Protein AF-A0AAD4EQ91-F1 (afdb_monomer)

Foldseek 3Di:
DDDDDDDDPPDPPDPDPDPPPPPPQDPVRVVVVVVVVCVVCVPDDDDDDPPPDVVNVDDDQDDDDPDDPPDDDPPDDDDPCNVVVVVVVVVSVVVVVVVVVVVVVVVVVVVVVVVVVVVVVVVVVVVVVVVVVVVVVVVVVVCVVVVPDDDDDDDDDDDDPPDD

Sequence (164 aa):
MSSTDKPTKTDPQSTRPLKKSRRALSPTSAQASQLQALFSNPTQEIRLPPPQSSSSTRKPLPPPPEIVTNVQGSSAGAGSGEFHVYKAARRREYERLRQMDEDLAKEKEVEDFEARRREREREDAERTRKNREKRERKRKNKGKAGSGSGGGTEGPGLVIHDDD

Mean predicted aligned error: 16.5 Å

Solvent-accessible surface area (backbone atoms only — not comparable to full-atom v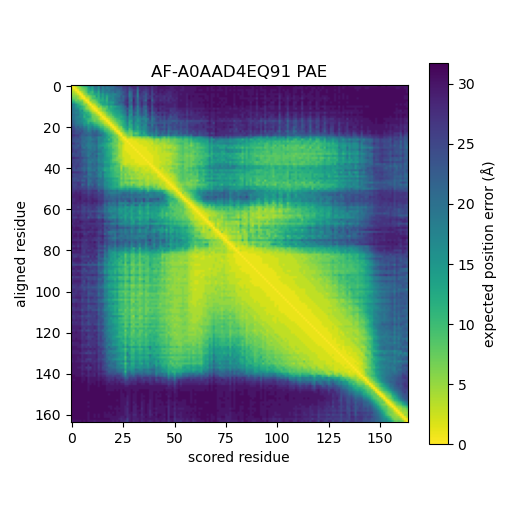alues): 10834 Å² total; per-residue (Å²): 135,86,82,82,81,76,85,64,99,82,54,93,85,60,84,67,81,74,77,75,73,81,66,82,62,51,73,66,53,49,51,50,53,50,50,53,59,51,62,74,50,75,85,61,86,79,83,70,78,72,82,78,43,83,66,72,78,47,83,75,79,77,77,80,76,91,74,77,89,84,74,73,61,96,85,59,77,89,55,93,60,48,64,59,53,50,54,52,52,52,50,54,49,52,54,50,53,50,50,53,53,55,49,55,51,48,52,50,54,50,51,54,49,51,52,54,50,53,51,50,52,51,52,52,51,51,54,50,49,57,50,48,53,52,51,49,54,52,49,55,55,50,50,65,72,54,72,79,68,84,80,90,86,82,88,78,88,82,82,80,82,85,83,129

Organism: NCBI:txid669026

InterPro domains:
  IPR009548 PRKR-interacting protein 1 [PF06658] (44-144)
  IPR009548 PRKR-interacting protein 1 [PTHR13507] (5-144)

pLDDT: mean 78.66, std 18.83, range [32.34, 97.25]

Secondary structure (DSSP, 8-state):
----PPPPS--TT-------------HHHHHHHHHHHHHHSTTS---PPPP--TTTSSPPPPPPPS--S----TTSPPPTTHHHHHHHHHHHHHHHHHHHHHHHHHHHHHHHHHHHHHHHHHHHHHHHHHHHHHHHHHHHHHHHHHTTS---------------

Radius of gyration: 37.01 Å; Cα contacts (8 Å, |Δi|>4): 7; chains: 1; bounding box: 82×59×102 Å

Structure (mmCIF, N/CA/C/O backbone):
data_AF-A0AAD4EQ91-F1
#
_entry.id   AF-A0AAD4EQ91-F1
#
loop_
_atom_site.group_PDB
_atom_site.id
_atom_site.type_symbol
_atom_site.label_atom_id
_atom_site.label_alt_id
_atom_site.label_comp_id
_atom_site.label_asym_id
_atom_site.label_entity_id
_atom_site.label_seq_id
_atom_site.pdbx_PDB_ins_code
_atom_site.Cartn_x
_atom_site.Cartn_y
_atom_site.Cartn_z
_atom_site.occupancy
_atom_site.B_iso_or_equiv
_atom_site.auth_seq_id
_atom_site.auth_comp_id
_atom_site.auth_asym_id
_atom_site.auth_atom_id
_atom_site.pdbx_PDB_model_num
ATOM 1 N N . MET A 1 1 ? -47.570 38.296 -47.094 1.00 42.12 1 MET A N 1
ATOM 2 C CA . MET A 1 1 ? -46.826 38.453 -45.823 1.00 42.12 1 MET A CA 1
ATOM 3 C C . MET A 1 1 ? -46.754 37.077 -45.172 1.00 42.12 1 MET A C 1
ATOM 5 O O . MET A 1 1 ? -47.768 36.599 -44.690 1.00 42.12 1 MET A O 1
ATOM 9 N N . SER A 1 2 ? -45.618 36.385 -45.291 1.00 44.91 2 SER A N 1
ATOM 10 C CA . SER A 1 2 ? -45.427 35.018 -44.776 1.00 44.91 2 SER A CA 1
ATOM 11 C C . SER A 1 2 ? -45.022 35.079 -43.302 1.00 44.91 2 SER A C 1
ATOM 13 O O . SER A 1 2 ? -43.898 35.475 -43.004 1.00 44.91 2 SER A O 1
ATOM 15 N N . SER A 1 3 ? -45.928 34.711 -42.393 1.00 49.53 3 SER A N 1
ATOM 16 C CA . SER A 1 3 ? -45.624 34.541 -40.967 1.00 49.53 3 SER A CA 1
ATOM 17 C C . SER A 1 3 ? -44.835 33.246 -40.767 1.00 49.53 3 SER A C 1
ATOM 19 O O . SER A 1 3 ? -45.360 32.157 -40.984 1.00 49.53 3 SER A O 1
ATOM 21 N N . THR A 1 4 ? -43.562 33.350 -40.389 1.00 55.25 4 THR A N 1
ATOM 22 C CA . THR A 1 4 ? -42.778 32.207 -39.909 1.00 55.25 4 THR A CA 1
ATOM 23 C C . THR A 1 4 ? -42.983 32.052 -38.405 1.00 55.25 4 THR A C 1
ATOM 25 O O . THR A 1 4 ? -42.242 32.648 -37.618 1.00 55.25 4 THR A O 1
ATOM 28 N N . ASP A 1 5 ? -43.964 31.248 -38.000 1.00 59.16 5 ASP A N 1
ATOM 29 C CA . ASP A 1 5 ? -44.085 30.806 -36.610 1.00 59.16 5 ASP A CA 1
ATOM 30 C C . ASP A 1 5 ? -42.971 29.802 -36.293 1.00 59.16 5 ASP A C 1
ATOM 32 O O . ASP A 1 5 ? -42.872 28.722 -36.878 1.00 59.16 5 ASP A O 1
ATOM 36 N N . LYS A 1 6 ? -42.082 30.173 -35.368 1.00 57.62 6 LYS A N 1
ATOM 37 C CA . LYS A 1 6 ? -41.070 29.261 -34.826 1.00 57.62 6 LYS A CA 1
ATOM 38 C C . LYS A 1 6 ? -41.761 28.348 -33.808 1.00 57.62 6 LYS A C 1
ATOM 40 O O . LYS A 1 6 ? -42.252 28.874 -32.809 1.00 57.62 6 LYS A O 1
ATOM 45 N N . PRO A 1 7 ? -41.765 27.015 -33.984 1.00 56.56 7 PRO A N 1
ATOM 46 C CA . PRO A 1 7 ? -42.429 26.125 -33.041 1.00 56.56 7 PRO A CA 1
ATOM 47 C C . PRO A 1 7 ? -41.766 26.224 -31.661 1.00 56.56 7 PRO A C 1
ATOM 49 O O . PRO A 1 7 ? -40.574 25.946 -31.481 1.00 56.56 7 PRO A O 1
ATOM 52 N N . THR A 1 8 ? -42.550 26.661 -30.680 1.00 59.19 8 THR A N 1
ATOM 53 C CA . THR A 1 8 ? -42.222 26.626 -29.256 1.00 59.19 8 THR A CA 1
ATOM 54 C C . THR A 1 8 ? -42.228 25.173 -28.768 1.00 59.19 8 THR A C 1
ATOM 56 O O . THR A 1 8 ? -42.869 24.299 -29.340 1.00 59.19 8 THR A O 1
ATOM 59 N N . LYS A 1 9 ? -41.444 24.882 -27.722 1.00 55.12 9 LYS A N 1
ATOM 60 C CA . LYS A 1 9 ? -41.029 23.531 -27.273 1.00 55.12 9 LYS A CA 1
ATOM 61 C C . LYS A 1 9 ? -42.155 22.594 -26.781 1.00 55.12 9 LYS A C 1
ATOM 63 O O . LYS A 1 9 ? -41.853 21.570 -26.175 1.00 55.12 9 LYS A O 1
ATOM 68 N N . THR A 1 10 ? -43.416 22.931 -27.010 1.00 56.84 10 THR A N 1
ATOM 69 C CA . THR A 1 10 ? -44.609 22.246 -26.494 1.00 56.84 10 THR A CA 1
ATOM 70 C C . THR A 1 10 ? -45.511 21.733 -27.621 1.00 56.84 10 THR A C 1
ATOM 72 O O . THR A 1 10 ? -46.728 21.734 -27.480 1.00 56.84 10 THR A O 1
ATOM 75 N N . ASP A 1 11 ? -44.930 21.324 -28.750 1.00 61.09 11 ASP A N 1
ATOM 76 C CA . ASP A 1 11 ? -45.654 20.650 -29.834 1.00 61.09 11 ASP A CA 1
ATOM 77 C C . ASP A 1 11 ? -45.717 19.126 -29.567 1.00 61.09 11 ASP A C 1
ATOM 79 O O . ASP A 1 11 ? -44.657 18.491 -29.471 1.00 61.09 11 ASP A O 1
ATOM 83 N N . PRO A 1 12 ? -46.913 18.514 -29.432 1.00 61.78 12 PRO A N 1
ATOM 84 C CA . PRO A 1 12 ? -47.077 17.077 -29.191 1.00 61.78 12 PRO A CA 1
ATOM 85 C C . PRO A 1 12 ? -46.618 16.188 -30.360 1.00 61.78 12 PRO A C 1
ATOM 87 O O . PRO A 1 12 ? -46.461 14.984 -30.167 1.00 61.78 12 PRO A O 1
ATOM 90 N N . GLN A 1 13 ? -46.380 16.753 -31.551 1.00 59.00 13 GLN A N 1
ATOM 91 C CA . GLN A 1 13 ? -45.870 16.036 -32.731 1.00 59.00 13 GLN A CA 1
ATOM 92 C C . GLN A 1 13 ? -44.331 16.078 -32.845 1.00 59.00 13 GLN A C 1
ATOM 94 O O . GLN A 1 13 ? -43.744 15.524 -33.776 1.00 59.00 13 GLN A O 1
ATOM 99 N N . SER A 1 14 ? -43.637 16.716 -31.895 1.00 64.31 14 SER A N 1
ATOM 100 C CA . SER A 1 14 ? -42.174 16.811 -31.888 1.00 64.31 14 SER A CA 1
ATOM 101 C C . SER A 1 14 ? -41.521 15.492 -31.452 1.00 64.31 14 SER A C 1
ATOM 103 O O . SER A 1 14 ? -41.461 15.163 -30.269 1.00 64.31 14 SER A O 1
ATOM 105 N N . THR A 1 15 ? -40.917 14.774 -32.400 1.00 65.38 15 THR A N 1
ATOM 106 C CA . THR A 1 15 ? -40.089 13.568 -32.175 1.00 65.38 15 THR A CA 1
ATOM 107 C C . THR A 1 15 ? -38.677 13.882 -31.665 1.00 65.38 15 THR A C 1
ATOM 109 O O . THR A 1 15 ? -37.781 13.034 -31.694 1.00 65.38 15 THR A O 1
ATOM 112 N N . ARG A 1 16 ? -38.429 15.109 -31.185 1.00 60.34 16 ARG A N 1
ATOM 113 C CA . ARG A 1 16 ? -37.131 15.454 -30.598 1.00 60.34 16 ARG A CA 1
ATOM 114 C C . ARG A 1 16 ? -36.957 14.653 -29.307 1.00 60.34 16 ARG A C 1
ATOM 116 O O . ARG A 1 16 ? -37.810 14.765 -28.427 1.00 60.34 16 ARG A O 1
ATOM 123 N N . PRO A 1 17 ? -35.852 13.904 -29.136 1.00 67.75 17 PRO A N 1
ATOM 124 C CA . PRO A 1 17 ? -35.626 13.158 -27.910 1.00 67.75 17 PRO A CA 1
ATOM 125 C C . PRO A 1 17 ? -35.606 14.140 -26.740 1.00 67.75 17 PRO A C 1
ATOM 127 O O . PRO A 1 17 ? -34.723 15.000 -26.638 1.00 67.75 17 PRO A O 1
ATOM 130 N N . LEU A 1 18 ? -36.609 14.032 -25.865 1.00 59.06 18 LEU A N 1
ATOM 131 C CA . LEU A 1 18 ? -36.632 14.759 -24.607 1.00 59.06 18 LEU A CA 1
ATOM 132 C C . LEU A 1 18 ? -35.358 14.361 -23.866 1.00 59.06 18 LEU A C 1
ATOM 134 O O . LEU A 1 18 ? -35.146 13.182 -23.573 1.00 59.06 18 LEU A O 1
ATOM 138 N N . LYS A 1 19 ? -34.477 15.332 -23.598 1.00 56.78 19 LYS A N 1
ATOM 139 C CA . LYS A 1 19 ? -33.323 15.102 -22.730 1.00 56.78 19 LYS A CA 1
ATOM 140 C C . LYS A 1 19 ? -33.899 14.653 -21.392 1.00 56.78 19 LYS A C 1
ATOM 142 O O . LYS A 1 19 ? -34.421 15.491 -20.662 1.00 56.78 19 LYS A O 1
ATOM 147 N N . LYS A 1 20 ? -33.868 13.343 -21.110 1.00 59.41 20 LYS A N 1
ATOM 148 C CA . LYS A 1 20 ? -34.280 12.781 -19.821 1.00 59.41 20 LYS A CA 1
ATOM 149 C C . LYS A 1 20 ? -33.498 13.548 -18.774 1.00 59.41 20 LYS A C 1
ATOM 151 O O . LYS A 1 20 ? -32.278 13.412 -18.682 1.00 59.41 20 LYS A O 1
ATOM 156 N N . SER A 1 21 ? -34.208 14.438 -18.085 1.00 55.81 21 SER A N 1
ATOM 157 C CA . SER A 1 21 ? -33.690 15.170 -16.948 1.00 55.81 21 SER A CA 1
ATOM 158 C C . SER A 1 21 ? -33.051 14.120 -16.057 1.00 55.81 21 SER A C 1
ATOM 160 O O . SER A 1 21 ? -33.733 13.205 -15.591 1.00 55.81 21 SER A O 1
ATOM 162 N N . ARG A 1 22 ? -31.723 14.193 -15.915 1.00 58.88 22 ARG A N 1
ATOM 163 C CA . ARG A 1 22 ? -30.972 13.458 -14.901 1.00 58.88 22 ARG A CA 1
ATOM 164 C C . ARG A 1 22 ? -31.430 14.017 -13.560 1.00 58.88 22 ARG A C 1
ATOM 166 O O . ARG A 1 22 ? -30.735 14.813 -12.940 1.00 58.88 22 ARG A O 1
ATOM 173 N N . ARG A 1 23 ? -32.657 13.676 -13.167 1.00 65.81 23 ARG A N 1
ATOM 174 C CA . ARG A 1 23 ? -33.201 13.960 -11.852 1.00 65.81 23 ARG A CA 1
ATOM 175 C C . ARG A 1 23 ? -32.198 13.344 -10.897 1.00 65.81 23 ARG A C 1
ATOM 177 O O . ARG A 1 23 ? -31.940 12.151 -11.017 1.00 65.81 23 ARG A O 1
ATOM 184 N N . ALA A 1 24 ? -31.567 14.155 -10.054 1.00 61.22 24 ALA A N 1
ATOM 185 C CA . ALA A 1 24 ? -30.643 13.651 -9.051 1.00 61.22 24 ALA A CA 1
ATOM 186 C C . ALA A 1 24 ? -31.423 12.639 -8.202 1.00 61.22 24 ALA A C 1
ATOM 188 O O . ALA A 1 24 ? -32.317 13.020 -7.444 1.00 61.22 24 ALA A O 1
ATOM 189 N N . LEU A 1 25 ? -31.195 11.344 -8.446 1.00 69.69 25 LEU A N 1
ATOM 190 C CA . LEU A 1 25 ? -31.889 10.289 -7.729 1.00 69.69 25 LEU A CA 1
ATOM 191 C C . LEU A 1 25 ? -31.438 10.392 -6.273 1.00 69.69 25 LEU A C 1
ATOM 193 O O . LEU A 1 25 ? -30.241 10.390 -5.994 1.00 69.69 25 LEU A O 1
ATOM 197 N N . SER A 1 26 ? -32.401 10.487 -5.353 1.00 87.62 26 SER A N 1
ATOM 198 C CA . SER A 1 26 ? -32.146 10.248 -3.929 1.00 87.62 26 SER A CA 1
ATOM 199 C C . SER A 1 26 ? -31.389 8.917 -3.774 1.00 87.62 26 SER A C 1
ATOM 201 O O . SER A 1 26 ? -31.652 8.004 -4.567 1.00 87.62 26 SER A O 1
ATOM 203 N N . PRO A 1 27 ? -30.484 8.761 -2.788 1.00 90.06 27 PRO A N 1
ATOM 204 C CA . PRO A 1 27 ? -29.756 7.506 -2.569 1.00 90.06 27 PRO A CA 1
ATOM 205 C C . PRO A 1 27 ? -30.688 6.285 -2.550 1.00 90.06 27 PRO A C 1
ATOM 207 O O . PRO A 1 27 ? -30.408 5.280 -3.200 1.00 90.06 27 PRO A O 1
ATOM 210 N N . THR A 1 28 ? -31.861 6.415 -1.927 1.00 92.50 28 THR A N 1
ATOM 211 C CA . THR A 1 28 ? -32.898 5.373 -1.900 1.00 92.50 28 THR A CA 1
ATOM 212 C C . THR A 1 28 ? -33.471 5.079 -3.288 1.00 92.50 28 THR A C 1
ATOM 214 O O . THR A 1 28 ? -33.711 3.930 -3.640 1.00 92.50 28 THR A O 1
ATOM 217 N N . SER A 1 29 ? -33.665 6.108 -4.116 1.00 89.31 29 SER A N 1
ATOM 218 C CA . SER A 1 29 ? -34.175 5.952 -5.483 1.00 89.31 29 SER A CA 1
ATOM 219 C C . SER A 1 29 ? -33.154 5.283 -6.408 1.00 89.31 29 SER A C 1
ATOM 221 O O . SER A 1 29 ? -33.552 4.524 -7.290 1.00 89.31 29 SER A O 1
ATOM 223 N N . ALA A 1 30 ? -31.858 5.543 -6.218 1.00 90.50 30 ALA A N 1
ATOM 224 C CA . ALA A 1 30 ? -30.792 4.879 -6.965 1.00 90.50 30 ALA A CA 1
ATOM 225 C C . ALA A 1 30 ? -30.713 3.388 -6.599 1.00 90.50 30 ALA A C 1
ATOM 227 O O . ALA A 1 30 ? -30.721 2.538 -7.491 1.00 90.50 30 ALA A O 1
ATOM 228 N N . GLN A 1 31 ? -30.751 3.075 -5.300 1.00 93.62 31 GLN A N 1
ATOM 229 C CA . GLN A 1 31 ? -30.811 1.697 -4.805 1.00 93.62 31 GLN A CA 1
ATOM 230 C C . GLN A 1 31 ? -32.048 0.960 -5.327 1.00 93.62 31 GLN A C 1
ATOM 232 O O . GLN A 1 31 ? -31.920 -0.137 -5.861 1.00 93.62 31 GLN A O 1
ATOM 237 N N . ALA A 1 32 ? -33.233 1.579 -5.270 1.00 93.19 3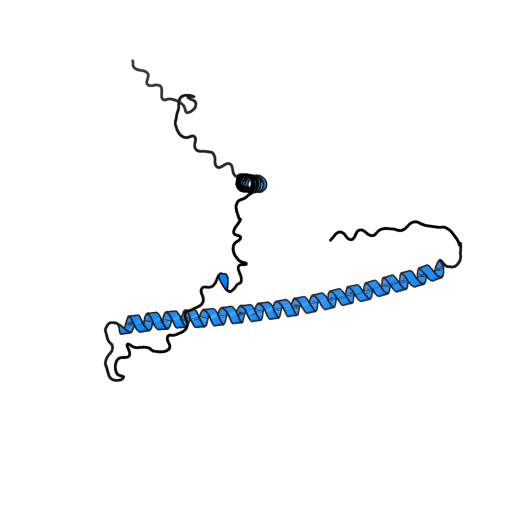2 ALA A N 1
ATOM 238 C CA . ALA A 1 32 ? -34.464 0.984 -5.788 1.00 93.19 32 ALA A CA 1
ATOM 239 C C . ALA A 1 32 ? -34.361 0.638 -7.284 1.00 93.19 32 ALA A C 1
ATOM 241 O O . ALA A 1 32 ? -34.797 -0.434 -7.694 1.00 93.19 32 ALA A O 1
ATOM 242 N N . SER A 1 33 ? -33.736 1.500 -8.096 1.00 91.69 33 SER A N 1
ATOM 243 C CA . SER A 1 33 ? -33.521 1.218 -9.522 1.00 91.69 33 SER A CA 1
ATOM 244 C C . SER A 1 33 ? -32.544 0.059 -9.770 1.00 91.69 33 SER A C 1
ATOM 246 O O . SER A 1 33 ? -32.774 -0.752 -10.666 1.00 91.69 33 SER A O 1
ATOM 248 N N . GLN A 1 34 ? -31.490 -0.070 -8.952 1.00 91.31 34 GLN A N 1
ATOM 249 C CA . GLN A 1 34 ? -30.582 -1.221 -8.992 1.00 91.31 34 GLN A CA 1
ATOM 250 C C . GLN A 1 34 ? -31.298 -2.51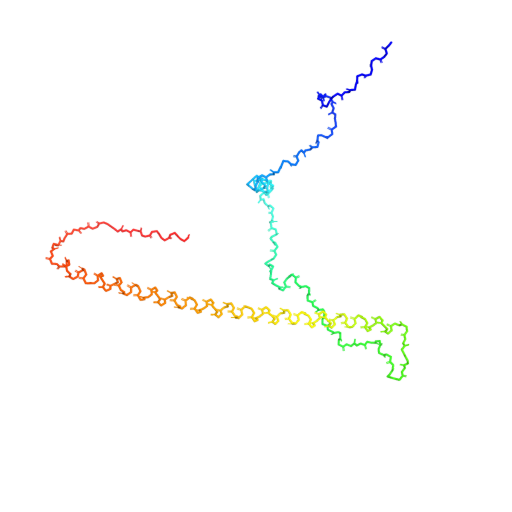1 -8.588 1.00 91.31 34 GLN A C 1
ATOM 252 O O . GLN A 1 34 ? -31.147 -3.522 -9.267 1.00 91.31 34 GLN A O 1
ATOM 257 N N . LEU A 1 35 ? -32.116 -2.469 -7.534 1.00 92.44 35 LEU A N 1
ATOM 258 C CA . LEU A 1 35 ? -32.916 -3.615 -7.106 1.00 92.44 35 LEU A CA 1
ATOM 259 C C . LEU A 1 35 ? -33.905 -4.043 -8.193 1.00 92.44 35 LEU A C 1
ATOM 261 O O . LEU A 1 35 ? -33.986 -5.226 -8.502 1.00 92.44 35 LEU A O 1
ATOM 265 N N . GLN A 1 36 ? -34.599 -3.099 -8.833 1.00 93.50 36 GLN A N 1
ATOM 266 C CA . GLN A 1 36 ? -35.488 -3.396 -9.963 1.00 93.50 36 GLN A CA 1
ATOM 267 C C . GLN A 1 36 ? -34.746 -4.070 -11.126 1.00 93.50 36 GLN A C 1
ATOM 269 O O . GLN A 1 36 ? -35.274 -5.004 -11.725 1.00 93.50 36 GLN A O 1
ATOM 274 N N . ALA A 1 37 ? -33.517 -3.639 -11.426 1.00 91.75 37 ALA A N 1
ATOM 275 C CA . ALA A 1 37 ? -32.692 -4.277 -12.448 1.00 91.75 37 ALA A CA 1
ATOM 276 C C . ALA A 1 37 ? -32.287 -5.710 -12.056 1.00 91.75 37 ALA A C 1
ATOM 278 O O . ALA A 1 37 ? -32.375 -6.607 -12.890 1.00 91.75 37 ALA A O 1
ATOM 279 N N . LEU A 1 38 ? -31.911 -5.949 -10.795 1.00 90.56 38 LEU A N 1
ATOM 280 C CA . LEU A 1 38 ? -31.581 -7.290 -10.294 1.00 90.56 38 LEU A CA 1
ATOM 281 C C . LEU A 1 38 ? -32.801 -8.225 -10.296 1.00 90.56 38 LEU A C 1
ATOM 283 O O . LEU A 1 38 ? -32.691 -9.376 -10.705 1.00 90.56 38 LEU A O 1
ATOM 287 N N . PHE A 1 39 ? -33.980 -7.723 -9.916 1.00 93.06 39 PHE A N 1
ATOM 288 C CA . PHE A 1 39 ? -35.222 -8.505 -9.918 1.00 93.06 39 PHE A CA 1
ATOM 289 C C . PHE A 1 39 ? -35.781 -8.793 -11.314 1.00 93.06 39 PHE A C 1
ATOM 291 O O . PHE A 1 39 ? -36.627 -9.673 -11.442 1.00 93.06 39 PHE A O 1
ATOM 298 N N . SER A 1 40 ? -35.323 -8.093 -12.358 1.00 93.81 40 SER A N 1
ATOM 299 C CA . SER A 1 40 ? -35.751 -8.385 -13.732 1.00 93.81 40 SER A CA 1
ATOM 300 C C . SER A 1 40 ? -35.338 -9.789 -14.192 1.00 93.81 40 SER A C 1
ATOM 302 O O . SER A 1 40 ? -36.087 -10.423 -14.928 1.00 93.81 40 SER A O 1
ATOM 304 N N . ASN A 1 41 ? -34.198 -10.293 -13.701 1.00 91.94 41 ASN A N 1
ATOM 305 C CA . ASN A 1 41 ? -33.661 -11.618 -14.011 1.00 91.94 41 ASN A CA 1
ATOM 306 C C . ASN A 1 41 ? -33.194 -12.317 -12.720 1.00 91.94 41 ASN A C 1
ATOM 308 O O . ASN A 1 41 ? -31.991 -12.392 -12.458 1.00 91.94 41 ASN A O 1
ATOM 312 N N . PRO A 1 42 ? -34.116 -12.857 -11.903 1.00 90.25 42 PRO A N 1
ATOM 313 C CA . PRO A 1 42 ? -33.773 -13.399 -10.587 1.00 90.25 42 PRO A CA 1
ATOM 314 C C . PRO A 1 42 ? -32.950 -14.697 -10.647 1.00 90.25 42 PRO A C 1
ATOM 316 O O . PRO A 1 42 ? -32.353 -15.086 -9.650 1.00 90.25 42 PRO A O 1
ATOM 319 N N . THR A 1 43 ? -32.904 -15.376 -11.797 1.00 93.38 43 THR A N 1
ATOM 320 C CA . THR A 1 43 ? -32.120 -16.607 -12.004 1.00 93.38 43 THR A CA 1
ATOM 321 C C . THR A 1 43 ? -30.682 -16.340 -12.457 1.00 93.38 43 THR A C 1
ATOM 323 O O . THR A 1 43 ? -29.922 -17.285 -12.654 1.00 93.38 43 THR A O 1
ATOM 326 N N . GLN A 1 44 ? -30.301 -15.079 -12.685 1.00 89.88 44 GLN A N 1
ATOM 327 C CA . GLN A 1 44 ? -28.963 -14.728 -13.148 1.00 89.88 44 GLN A CA 1
ATOM 328 C C . GLN A 1 44 ? -27.939 -14.887 -12.016 1.00 89.88 44 GLN A C 1
ATOM 330 O O . GLN A 1 44 ? -28.058 -14.257 -10.967 1.00 89.88 44 GLN A O 1
ATOM 335 N N . GLU A 1 45 ? -26.887 -15.673 -12.249 1.00 89.12 45 GLU A N 1
ATOM 336 C CA . GLU A 1 45 ? -25.767 -15.780 -11.311 1.00 89.12 45 GLU A CA 1
ATOM 337 C C . GLU A 1 45 ? -25.043 -14.433 -11.167 1.00 89.12 45 GLU A C 1
ATOM 339 O O . GLU A 1 45 ? -24.458 -13.900 -12.119 1.00 89.12 45 GLU A O 1
ATOM 344 N N . ILE A 1 46 ? -25.058 -13.879 -9.953 1.00 87.50 46 ILE A N 1
ATOM 345 C CA . ILE A 1 46 ? -24.364 -12.632 -9.630 1.00 87.50 46 ILE A CA 1
ATOM 346 C C . ILE A 1 46 ? -22.914 -12.961 -9.272 1.00 87.50 46 ILE A C 1
ATOM 348 O O . ILE A 1 46 ? -22.618 -13.465 -8.190 1.00 87.50 46 ILE A O 1
ATOM 352 N N . ARG A 1 47 ? -21.982 -12.631 -10.172 1.00 88.06 47 ARG A N 1
ATOM 353 C CA . ARG A 1 47 ? -20.544 -12.711 -9.890 1.00 88.06 47 ARG A CA 1
ATOM 354 C C . ARG A 1 47 ? -20.129 -11.532 -9.022 1.00 88.06 47 ARG A C 1
ATOM 356 O O . ARG A 1 47 ? -19.889 -10.435 -9.526 1.00 88.06 47 ARG A O 1
ATOM 363 N N . LEU A 1 48 ? -20.048 -11.767 -7.719 1.00 85.94 48 LEU A N 1
ATOM 364 C CA . LEU A 1 48 ? -19.442 -10.806 -6.810 1.00 85.94 48 LEU A CA 1
ATOM 365 C C . LEU A 1 48 ? -17.948 -10.687 -7.136 1.00 85.94 48 LEU A C 1
ATOM 367 O O . LEU A 1 48 ? -17.307 -11.701 -7.436 1.00 85.94 48 LEU A O 1
ATOM 371 N N . PRO A 1 49 ? -17.377 -9.470 -7.104 1.00 83.62 49 PRO A N 1
ATOM 372 C CA . PRO A 1 49 ? -15.935 -9.342 -7.190 1.00 83.62 49 PRO A CA 1
ATOM 373 C C . PRO A 1 49 ? -15.318 -10.157 -6.045 1.00 83.62 49 PRO A C 1
ATOM 375 O O . PRO A 1 49 ? -15.867 -10.147 -4.936 1.00 83.62 49 PRO A O 1
ATOM 378 N N . PRO A 1 50 ? -14.204 -10.869 -6.289 1.00 80.50 50 PRO A N 1
ATOM 379 C CA . PRO A 1 50 ? -13.510 -11.559 -5.213 1.00 80.50 50 PRO A CA 1
ATOM 380 C C . PRO A 1 50 ? -13.187 -10.555 -4.100 1.00 80.50 50 PRO A C 1
ATOM 382 O O . PRO A 1 50 ? -13.042 -9.356 -4.386 1.00 80.50 50 PRO A O 1
ATOM 385 N N . PRO A 1 51 ? -13.079 -11.010 -2.838 1.00 78.56 51 PRO A N 1
ATOM 386 C CA . PRO A 1 51 ? -12.667 -10.137 -1.754 1.00 78.56 51 PRO A CA 1
ATOM 387 C C . PRO A 1 51 ? -11.384 -9.444 -2.192 1.00 78.56 51 PRO A C 1
ATOM 389 O O . PRO A 1 51 ? -10.394 -10.087 -2.544 1.00 78.56 51 PRO A O 1
ATOM 392 N N . GLN A 1 52 ? -11.446 -8.118 -2.238 1.00 65.94 52 GLN A N 1
ATOM 393 C CA . GLN A 1 52 ? -10.332 -7.266 -2.611 1.00 65.94 52 GLN A CA 1
ATOM 394 C C . GLN A 1 52 ? -9.315 -7.298 -1.473 1.00 65.94 52 GLN A C 1
ATOM 396 O O . GLN A 1 52 ? -9.199 -6.375 -0.677 1.00 65.94 52 GLN A O 1
ATOM 401 N N . SER A 1 53 ? -8.609 -8.424 -1.370 1.00 63.59 53 SER A N 1
ATOM 402 C CA . SER A 1 53 ? -7.411 -8.544 -0.561 1.00 63.59 53 SER A CA 1
ATOM 403 C C . SER A 1 53 ? -6.450 -7.443 -1.003 1.00 63.59 53 SER A C 1
ATOM 405 O O . SER A 1 53 ? -6.385 -7.099 -2.189 1.00 63.59 53 SER A O 1
ATOM 407 N N . SER A 1 54 ? -5.684 -6.893 -0.066 1.00 60.59 54 SER A N 1
ATOM 408 C CA . SER A 1 54 ? -4.601 -5.944 -0.350 1.00 60.59 54 SER A CA 1
ATOM 409 C C . SER A 1 54 ? -3.636 -6.468 -1.430 1.00 60.59 54 SER A C 1
ATOM 411 O O . SER A 1 54 ? -3.056 -5.677 -2.172 1.00 60.59 54 SER A O 1
ATOM 413 N N . SER A 1 55 ? -3.544 -7.795 -1.578 1.00 55.84 55 SER A N 1
ATOM 414 C CA . SER A 1 55 ? -2.833 -8.499 -2.651 1.00 55.84 55 SER A CA 1
ATOM 415 C C . SER A 1 55 ? -3.560 -8.480 -4.009 1.00 55.84 55 SER A C 1
ATOM 417 O O . SER A 1 55 ? -2.908 -8.410 -5.043 1.00 55.84 55 SER A O 1
ATOM 419 N N . SER A 1 56 ? -4.896 -8.486 -4.048 1.00 56.56 56 SER A N 1
ATOM 420 C CA . SER A 1 56 ? -5.676 -8.551 -5.297 1.00 56.56 56 SER A CA 1
ATOM 421 C C . SER A 1 56 ? -5.728 -7.222 -6.059 1.00 56.56 56 SER A C 1
ATOM 423 O O . SER A 1 56 ? -6.022 -7.218 -7.255 1.00 56.56 56 SER A O 1
ATOM 425 N N . THR A 1 57 ? -5.478 -6.093 -5.392 1.00 59.97 57 THR A N 1
ATOM 426 C CA . THR A 1 57 ? -5.440 -4.761 -6.028 1.00 59.97 57 THR A CA 1
ATOM 427 C C . THR A 1 57 ? -4.041 -4.378 -6.512 1.00 59.97 57 THR A C 1
ATOM 429 O O . THR A 1 57 ? -3.898 -3.478 -7.343 1.00 59.97 57 THR A O 1
ATOM 432 N N . ARG A 1 58 ? -3.003 -5.081 -6.040 1.00 65.38 58 ARG A N 1
ATOM 433 C CA . ARG A 1 58 ? -1.608 -4.873 -6.431 1.00 65.38 58 ARG A CA 1
ATOM 434 C C . ARG A 1 58 ? -1.197 -5.939 -7.432 1.00 65.38 58 ARG A C 1
ATOM 436 O O . ARG A 1 58 ? -1.203 -7.124 -7.130 1.00 65.38 58 ARG A O 1
ATOM 443 N N . LYS A 1 59 ? -0.816 -5.522 -8.641 1.00 72.31 59 LYS A N 1
ATOM 444 C CA . LYS A 1 59 ? -0.189 -6.448 -9.590 1.00 72.31 59 LYS A CA 1
ATOM 445 C C . LYS A 1 59 ? 1.166 -6.868 -9.005 1.00 72.31 59 LYS A C 1
ATOM 447 O O . LYS A 1 59 ? 1.987 -5.972 -8.792 1.00 72.31 59 LYS A O 1
ATOM 452 N N . PRO A 1 60 ? 1.405 -8.164 -8.737 1.00 74.56 60 PRO A N 1
ATOM 453 C CA . PRO A 1 60 ? 2.700 -8.606 -8.241 1.00 74.56 60 PRO A CA 1
ATOM 454 C C . PRO A 1 60 ? 3.769 -8.281 -9.282 1.00 74.56 60 PRO A C 1
ATOM 456 O O . PRO A 1 60 ? 3.526 -8.395 -10.490 1.00 74.56 60 PRO A O 1
ATOM 459 N N . LEU A 1 61 ? 4.946 -7.854 -8.826 1.00 80.75 61 LEU A N 1
ATOM 460 C CA . LEU A 1 61 ? 6.081 -7.711 -9.729 1.00 80.75 61 LEU A CA 1
ATOM 461 C C . LEU A 1 61 ? 6.474 -9.089 -10.264 1.00 80.75 61 LEU A C 1
ATOM 463 O O . LEU A 1 61 ? 6.528 -10.047 -9.490 1.00 80.75 61 LEU A O 1
ATOM 467 N N . PRO A 1 62 ? 6.742 -9.210 -11.575 1.00 85.00 62 PRO A N 1
ATOM 468 C CA . PRO A 1 62 ? 7.244 -10.457 -12.118 1.00 85.00 62 PRO A CA 1
ATOM 469 C C . PRO A 1 62 ? 8.600 -10.777 -11.473 1.00 85.00 62 PRO A C 1
ATOM 471 O O . PRO A 1 62 ? 9.402 -9.856 -11.270 1.00 85.00 62 PRO A O 1
ATOM 474 N N . PRO A 1 63 ? 8.875 -12.055 -11.162 1.00 84.94 63 PRO A N 1
ATOM 475 C CA . PRO A 1 63 ? 10.174 -12.444 -10.638 1.00 84.94 63 PRO A CA 1
ATOM 476 C C . PRO A 1 63 ? 11.276 -12.081 -11.647 1.00 84.94 63 PRO A C 1
ATOM 478 O O . PRO A 1 63 ? 11.032 -12.097 -12.862 1.00 84.94 63 PRO A O 1
ATOM 481 N N . PRO A 1 64 ? 12.484 -11.728 -11.172 1.00 86.19 64 PRO A N 1
ATOM 482 C CA . PRO A 1 64 ? 13.608 -11.496 -12.065 1.00 86.19 64 PRO A CA 1
ATOM 483 C C . PRO A 1 64 ? 13.895 -12.779 -12.867 1.00 86.19 64 PRO A C 1
ATOM 485 O O . PRO A 1 64 ? 13.837 -13.871 -12.301 1.00 86.19 64 PRO A O 1
ATOM 488 N N . PRO A 1 65 ? 14.178 -12.678 -14.177 1.00 87.31 65 PRO A N 1
ATOM 489 C CA . PRO A 1 65 ? 14.486 -13.849 -14.989 1.00 87.31 65 PRO A CA 1
ATOM 490 C C . PRO A 1 65 ? 15.786 -14.505 -14.512 1.00 87.31 65 PRO A C 1
ATOM 492 O O . PRO A 1 65 ? 16.775 -13.813 -14.275 1.00 87.31 65 PRO A O 1
ATOM 495 N N . GLU A 1 66 ? 15.793 -15.835 -14.415 1.00 88.88 66 GLU A N 1
ATOM 496 C CA . GLU A 1 66 ? 16.958 -16.597 -13.941 1.00 88.88 66 GLU A CA 1
ATOM 497 C C . GLU A 1 66 ? 18.133 -16.563 -14.925 1.00 88.88 66 GLU A C 1
ATOM 499 O O . GLU A 1 66 ? 19.290 -16.515 -14.516 1.00 88.88 66 GLU A O 1
ATOM 504 N N . ILE A 1 67 ? 17.846 -16.561 -16.230 1.00 88.00 67 ILE A N 1
ATOM 505 C CA . ILE A 1 67 ? 18.863 -16.554 -17.282 1.00 88.00 67 ILE A CA 1
ATOM 506 C C . ILE A 1 67 ? 18.652 -15.331 -18.166 1.00 88.00 67 ILE A C 1
ATOM 508 O O . ILE A 1 67 ? 17.615 -15.172 -18.812 1.00 88.00 67 ILE A O 1
ATOM 512 N N . VAL A 1 68 ? 19.672 -14.479 -18.222 1.00 86.12 68 VAL A N 1
ATOM 513 C CA . VAL A 1 68 ? 19.745 -13.365 -19.167 1.00 86.12 68 VAL A CA 1
ATOM 514 C C . VAL A 1 68 ? 20.553 -13.837 -20.368 1.00 86.12 68 VAL A C 1
ATOM 516 O O . VAL A 1 68 ? 21.746 -14.103 -20.266 1.00 86.12 68 VAL A O 1
ATOM 519 N N . THR A 1 69 ? 19.895 -13.982 -21.513 1.00 85.94 69 THR A N 1
ATOM 520 C CA . THR A 1 69 ? 20.492 -14.564 -22.727 1.00 85.94 69 THR A CA 1
ATOM 521 C C . THR A 1 69 ? 21.215 -13.543 -23.605 1.00 85.94 69 THR A C 1
ATOM 523 O O . THR A 1 69 ? 21.957 -13.916 -24.506 1.00 85.94 69 THR A O 1
ATOM 526 N N . ASN A 1 70 ? 21.028 -12.250 -23.344 1.00 80.25 70 ASN A N 1
ATOM 527 C CA . ASN A 1 70 ? 21.558 -11.140 -24.137 1.00 80.25 70 ASN A CA 1
ATOM 528 C C . ASN A 1 70 ? 22.790 -10.466 -23.500 1.00 80.25 70 ASN A C 1
ATOM 530 O O . ASN A 1 70 ? 22.974 -9.258 -23.650 1.00 80.25 70 ASN A O 1
ATOM 534 N N . VAL A 1 71 ? 23.614 -11.222 -22.769 1.00 85.56 71 VAL A N 1
ATOM 535 C CA . VAL A 1 71 ? 24.815 -10.687 -22.110 1.00 85.56 71 VAL A CA 1
ATOM 536 C C . VAL A 1 71 ? 25.956 -10.582 -23.123 1.00 85.56 71 VAL A C 1
ATOM 538 O O . VAL A 1 71 ? 26.526 -11.585 -23.550 1.00 85.56 71 VAL A O 1
ATOM 541 N N . GLN A 1 72 ? 26.283 -9.352 -23.520 1.00 85.06 72 GLN A N 1
ATOM 542 C CA . GLN A 1 72 ? 27.472 -9.052 -24.318 1.00 85.06 72 GLN A CA 1
ATOM 543 C C . GLN A 1 72 ? 28.735 -9.184 -23.442 1.00 85.06 72 GLN A C 1
ATOM 545 O O . GLN A 1 72 ? 28.674 -8.979 -22.231 1.00 85.06 72 GLN A O 1
ATOM 550 N N . GLY A 1 73 ? 29.880 -9.543 -24.037 1.00 89.75 73 GLY A N 1
ATOM 551 C CA . GLY A 1 73 ? 31.127 -9.779 -23.297 1.00 89.75 73 GLY A CA 1
ATOM 552 C C . GLY A 1 73 ? 31.565 -8.597 -22.419 1.00 89.75 73 GLY A C 1
ATOM 553 O O . GLY A 1 73 ? 31.3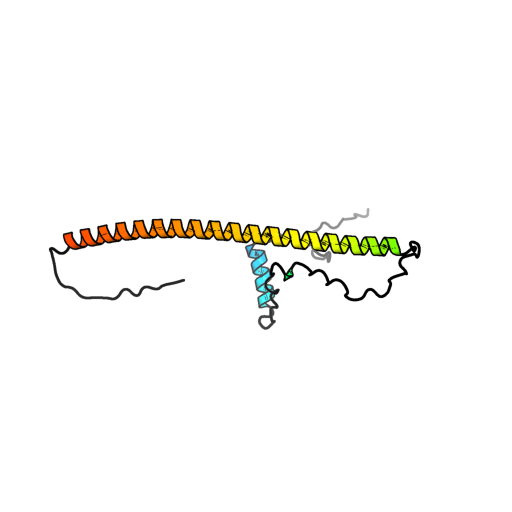33 -7.442 -22.760 1.00 89.75 73 GLY A O 1
ATOM 554 N N . SER A 1 74 ? 32.243 -8.881 -21.304 1.00 86.81 74 SER A N 1
ATOM 555 C CA . SER A 1 74 ? 32.549 -7.896 -20.250 1.00 86.81 74 SER A CA 1
ATOM 556 C C . SER A 1 74 ? 33.436 -6.722 -20.683 1.00 86.81 74 SER A C 1
ATOM 558 O O . SER A 1 74 ? 33.420 -5.680 -20.037 1.00 86.81 74 SER A O 1
ATOM 560 N N . SER A 1 75 ? 34.218 -6.883 -21.753 1.00 89.56 75 SER A N 1
ATOM 561 C CA . SER A 1 75 ? 35.068 -5.832 -22.332 1.00 89.56 75 SER A CA 1
ATOM 562 C C . SER A 1 75 ? 34.439 -5.130 -23.538 1.00 89.56 75 SER A C 1
ATOM 564 O O . SER A 1 75 ? 35.036 -4.208 -24.094 1.00 89.56 75 SER A O 1
ATOM 566 N N . ALA A 1 76 ? 33.264 -5.573 -23.982 1.00 85.62 76 ALA A N 1
ATOM 567 C CA . ALA A 1 76 ? 32.611 -5.008 -25.146 1.00 85.62 76 ALA A CA 1
ATOM 568 C C . ALA A 1 76 ? 31.939 -3.668 -24.787 1.00 85.62 76 ALA A C 1
ATOM 570 O O . ALA A 1 76 ? 31.361 -3.517 -23.713 1.00 85.62 76 ALA A O 1
ATOM 571 N N . GLY A 1 77 ? 32.033 -2.680 -25.682 1.00 88.00 77 GLY A N 1
ATOM 572 C CA . GLY A 1 77 ? 31.509 -1.329 -25.450 1.00 88.00 77 GLY A CA 1
ATOM 573 C C . GLY A 1 77 ? 29.978 -1.257 -25.361 1.00 88.00 77 GLY A C 1
ATOM 574 O O . GLY A 1 77 ? 29.268 -2.193 -25.730 1.00 88.00 77 GLY A O 1
ATOM 575 N N . ALA A 1 78 ? 29.460 -0.116 -24.896 1.00 89.06 78 ALA A N 1
ATOM 576 C CA . ALA A 1 78 ? 28.021 0.107 -24.767 1.00 89.06 78 ALA A CA 1
ATOM 577 C C . ALA A 1 78 ? 27.322 0.108 -26.140 1.00 89.06 78 ALA A C 1
ATOM 579 O O . ALA A 1 78 ? 27.622 0.934 -27.004 1.00 89.06 78 ALA A O 1
ATOM 580 N N . GLY A 1 79 ? 26.373 -0.811 -26.330 1.00 88.56 79 GLY A N 1
ATOM 581 C CA . GLY A 1 79 ? 25.508 -0.846 -27.509 1.00 88.56 79 GLY A CA 1
ATOM 582 C C . GLY A 1 79 ? 24.389 0.201 -27.446 1.00 88.56 79 GLY A C 1
ATOM 583 O O . GLY A 1 79 ? 24.055 0.725 -26.384 1.00 88.56 79 GLY A O 1
ATOM 584 N N . SER A 1 80 ? 23.737 0.475 -28.579 1.00 92.62 80 SER A N 1
ATOM 585 C CA . SER A 1 80 ? 22.627 1.445 -28.664 1.00 92.62 80 SER A CA 1
ATOM 586 C C . SER A 1 80 ? 21.390 1.056 -27.838 1.00 92.62 80 SER A C 1
ATOM 588 O O . SER A 1 80 ? 20.611 1.920 -27.438 1.00 92.62 80 SER A O 1
ATOM 590 N N . GLY A 1 81 ? 21.211 -0.237 -27.555 1.00 91.19 81 GLY A N 1
ATOM 591 C CA . GLY A 1 81 ? 20.119 -0.759 -26.730 1.00 91.19 81 GLY A CA 1
ATOM 592 C C . GLY A 1 81 ? 20.388 -0.740 -25.222 1.00 91.19 81 GLY A C 1
ATOM 593 O O . GLY A 1 81 ? 19.442 -0.862 -24.443 1.00 91.19 81 GLY A O 1
ATOM 594 N N . GLU A 1 82 ? 21.641 -0.547 -24.796 1.00 90.19 82 GLU A N 1
ATOM 595 C CA . GLU A 1 82 ? 22.055 -0.701 -23.393 1.00 90.19 82 GLU A CA 1
ATOM 596 C C . GLU A 1 82 ? 21.350 0.304 -22.472 1.00 90.19 82 GLU A C 1
ATOM 598 O O . GLU A 1 82 ? 20.895 -0.027 -21.376 1.00 90.19 82 GLU A O 1
ATOM 603 N N . PHE A 1 83 ? 21.138 1.529 -22.961 1.00 92.62 83 PHE A N 1
ATOM 604 C CA . PHE A 1 83 ? 20.391 2.549 -22.228 1.00 92.62 83 PHE A CA 1
ATOM 605 C C . PHE A 1 83 ? 18.960 2.103 -21.888 1.00 92.62 83 PHE A C 1
ATOM 607 O O . PHE A 1 83 ? 18.470 2.334 -20.778 1.00 92.62 83 PHE A O 1
ATOM 614 N N . HIS A 1 84 ? 18.270 1.457 -22.830 1.00 94.88 84 HIS A N 1
ATOM 615 C CA . HIS A 1 84 ? 16.901 0.995 -22.614 1.00 94.88 84 HIS A CA 1
ATOM 616 C C . HIS A 1 84 ? 16.845 -0.206 -21.669 1.00 94.88 84 HIS A C 1
ATOM 618 O O . HIS A 1 84 ? 15.927 -0.274 -20.846 1.00 94.88 84 HIS A O 1
ATOM 624 N N . VAL A 1 85 ? 17.838 -1.098 -21.734 1.00 91.19 85 VAL A N 1
ATOM 625 C CA . VAL A 1 85 ? 17.993 -2.215 -20.792 1.00 91.19 85 VAL A CA 1
ATOM 626 C C . VAL A 1 85 ? 18.142 -1.680 -19.369 1.00 91.19 85 VAL A C 1
ATOM 628 O O . VAL A 1 85 ? 17.349 -2.037 -18.495 1.00 91.19 85 VAL A O 1
ATOM 631 N N . TYR A 1 86 ? 19.062 -0.737 -19.155 1.00 92.56 86 TYR A N 1
ATOM 632 C CA . TYR A 1 86 ? 19.251 -0.085 -17.862 1.00 92.56 86 TYR A CA 1
ATOM 633 C C . TYR A 1 86 ? 17.990 0.636 -17.370 1.00 92.56 86 TYR A C 1
ATOM 635 O O . TYR A 1 86 ? 17.580 0.462 -16.221 1.00 92.56 86 TYR A O 1
ATOM 643 N N . LYS A 1 87 ? 17.325 1.415 -18.234 1.00 96.00 87 LYS A N 1
ATOM 644 C CA . LYS A 1 87 ? 16.089 2.131 -17.880 1.00 96.00 87 LYS A CA 1
ATOM 645 C C . LYS A 1 87 ? 14.987 1.168 -17.429 1.00 96.00 87 LYS A C 1
ATOM 647 O O . LYS A 1 87 ? 14.295 1.452 -16.451 1.00 96.00 87 LYS A O 1
ATOM 652 N N . ALA A 1 88 ? 14.823 0.041 -18.122 1.00 92.50 88 ALA A N 1
ATOM 653 C CA . ALA A 1 88 ? 13.848 -0.980 -17.757 1.00 92.50 88 ALA A CA 1
ATOM 654 C C . ALA A 1 88 ? 14.223 -1.684 -16.444 1.00 92.50 88 ALA A C 1
ATOM 656 O O . ALA A 1 88 ? 13.367 -1.831 -15.574 1.00 92.50 88 ALA A O 1
ATOM 657 N N . ALA A 1 89 ? 15.491 -2.072 -16.273 1.00 91.38 89 ALA A N 1
ATOM 658 C CA . ALA A 1 89 ? 15.983 -2.716 -15.056 1.00 91.38 89 ALA A CA 1
ATOM 659 C C . ALA A 1 89 ? 15.835 -1.807 -13.826 1.00 91.38 89 ALA A C 1
ATOM 661 O O . ALA A 1 89 ? 15.248 -2.212 -12.827 1.00 91.38 89 ALA A O 1
ATOM 662 N N . ARG A 1 90 ? 16.262 -0.542 -13.928 1.00 95.19 90 ARG A N 1
ATOM 663 C CA . ARG A 1 90 ? 16.130 0.447 -12.850 1.00 95.19 90 ARG A CA 1
ATOM 664 C C . ARG A 1 90 ? 14.670 0.699 -12.480 1.00 95.19 90 ARG A C 1
ATOM 666 O O . ARG A 1 90 ? 14.353 0.786 -11.300 1.00 95.19 90 ARG A O 1
ATOM 673 N N . ARG A 1 91 ? 13.774 0.805 -13.469 1.00 94.44 91 ARG A N 1
ATOM 674 C CA . ARG A 1 91 ? 12.339 0.976 -13.206 1.00 94.44 91 ARG A CA 1
ATOM 675 C C . ARG A 1 91 ? 11.764 -0.209 -12.430 1.00 94.44 91 ARG A C 1
ATOM 677 O O . ARG A 1 91 ? 11.074 0.016 -11.443 1.00 94.44 91 ARG A O 1
ATOM 684 N N . ARG A 1 92 ? 12.077 -1.441 -12.847 1.00 91.69 92 ARG A N 1
ATOM 685 C CA . ARG A 1 92 ? 11.654 -2.660 -12.137 1.00 91.69 92 ARG A CA 1
ATOM 686 C C . ARG A 1 92 ? 12.172 -2.678 -10.700 1.00 91.69 92 ARG A C 1
ATOM 688 O O . ARG A 1 92 ? 11.412 -2.991 -9.794 1.00 91.69 92 ARG A O 1
ATOM 695 N N . GLU A 1 93 ? 13.426 -2.289 -10.487 1.00 92.38 93 GLU A N 1
ATOM 696 C CA . GLU A 1 93 ? 14.025 -2.290 -9.151 1.00 92.38 93 GLU A CA 1
ATOM 697 C C . GLU A 1 93 ? 13.416 -1.229 -8.227 1.00 92.38 93 GLU A C 1
ATOM 699 O O . GLU A 1 93 ? 13.129 -1.510 -7.068 1.00 92.38 93 GLU A O 1
ATOM 704 N N . TYR A 1 94 ? 13.135 -0.026 -8.732 1.00 94.88 94 TYR A N 1
ATOM 705 C CA . TYR A 1 94 ? 12.438 0.996 -7.945 1.00 94.88 94 TYR A CA 1
ATOM 706 C C . TYR A 1 94 ? 11.007 0.595 -7.606 1.00 94.88 94 TYR A C 1
ATOM 708 O O . TYR A 1 94 ? 10.558 0.835 -6.489 1.00 94.88 94 TYR A O 1
ATOM 716 N N . GLU A 1 95 ? 10.293 -0.031 -8.541 1.00 92.00 95 GLU A N 1
ATOM 717 C CA . GLU A 1 95 ? 8.968 -0.582 -8.260 1.00 92.00 95 GLU A CA 1
ATOM 718 C C . GLU A 1 95 ? 9.053 -1.681 -7.183 1.00 92.00 95 GLU A C 1
ATOM 720 O O . GLU A 1 95 ? 8.212 -1.704 -6.286 1.00 92.00 95 GLU A O 1
ATOM 725 N N . ARG A 1 96 ? 10.095 -2.526 -7.210 1.00 92.25 96 ARG A N 1
ATOM 726 C CA . ARG A 1 96 ? 10.344 -3.578 -6.209 1.00 92.25 96 ARG A CA 1
ATOM 727 C C . ARG A 1 96 ? 10.616 -3.025 -4.821 1.00 92.25 96 ARG A C 1
ATOM 729 O O . ARG A 1 96 ? 9.949 -3.430 -3.873 1.00 92.25 96 ARG A O 1
ATOM 736 N N . LEU A 1 97 ? 11.566 -2.101 -4.706 1.00 93.88 97 LEU A N 1
ATOM 737 C CA . LEU A 1 97 ? 11.904 -1.456 -3.437 1.00 93.88 97 LEU A CA 1
ATOM 738 C C . LEU A 1 97 ? 10.692 -0.729 -2.859 1.00 93.88 97 LEU A C 1
ATOM 740 O O . LEU A 1 97 ? 10.342 -0.935 -1.704 1.00 93.88 97 LEU A O 1
ATOM 744 N N . ARG A 1 98 ? 9.971 0.022 -3.696 1.00 93.31 98 ARG A N 1
ATOM 745 C CA . ARG A 1 98 ? 8.758 0.722 -3.280 1.00 93.31 98 ARG A CA 1
ATOM 746 C C . ARG A 1 98 ? 7.680 -0.229 -2.754 1.00 93.31 98 ARG A C 1
ATOM 748 O O . ARG A 1 98 ? 7.038 0.092 -1.762 1.00 93.31 98 ARG A O 1
ATOM 755 N N . GLN A 1 99 ? 7.443 -1.364 -3.415 1.00 90.69 99 GLN A N 1
ATOM 756 C CA . GLN A 1 99 ? 6.460 -2.342 -2.935 1.00 90.69 99 GLN A CA 1
ATOM 757 C C . GLN A 1 99 ? 6.871 -2.929 -1.585 1.00 90.69 99 GLN A C 1
ATOM 759 O O . GLN A 1 99 ? 6.046 -2.967 -0.678 1.00 90.69 99 GLN A O 1
ATOM 764 N N . MET A 1 100 ? 8.145 -3.297 -1.436 1.00 90.38 100 MET A N 1
ATOM 765 C CA . MET A 1 100 ? 8.690 -3.805 -0.178 1.00 90.38 100 MET A CA 1
ATOM 766 C C . MET A 1 100 ? 8.545 -2.786 0.961 1.00 90.38 100 MET A C 1
ATOM 768 O O . MET A 1 100 ? 8.066 -3.139 2.034 1.00 90.38 100 MET A O 1
ATOM 772 N N . ASP A 1 101 ? 8.894 -1.521 0.723 1.00 95.06 101 ASP A N 1
ATOM 773 C CA . ASP A 1 101 ? 8.780 -0.456 1.724 1.00 95.06 101 ASP A CA 1
ATOM 774 C C . ASP A 1 101 ? 7.318 -0.188 2.118 1.00 95.06 101 ASP A C 1
ATOM 776 O O . ASP A 1 101 ? 7.002 -0.024 3.296 1.00 95.06 101 ASP A O 1
ATOM 780 N N . GLU A 1 102 ? 6.406 -0.166 1.140 1.00 93.12 102 GLU A N 1
ATOM 781 C CA . GLU A 1 102 ? 4.973 0.027 1.383 1.00 93.12 102 GLU A CA 1
ATOM 782 C C . GLU A 1 102 ? 4.347 -1.139 2.159 1.00 93.12 102 GLU A C 1
ATOM 784 O O . GLU A 1 102 ? 3.421 -0.920 2.939 1.00 93.12 102 GLU A O 1
ATOM 789 N N . ASP A 1 103 ? 4.804 -2.369 1.939 1.00 91.38 103 ASP A N 1
ATOM 790 C CA . ASP A 1 103 ? 4.289 -3.536 2.650 1.00 91.38 103 ASP A CA 1
ATOM 791 C C . ASP A 1 103 ? 4.839 -3.591 4.083 1.00 91.38 103 ASP A C 1
ATOM 793 O O . ASP A 1 103 ? 4.052 -3.741 5.017 1.00 91.38 103 ASP A O 1
ATOM 797 N N . LEU A 1 104 ? 6.128 -3.290 4.286 1.00 95.31 104 LEU A N 1
ATOM 798 C CA . LEU A 1 104 ? 6.714 -3.115 5.622 1.00 95.31 104 LEU A CA 1
ATOM 799 C C . LEU A 1 104 ? 6.024 -2.007 6.431 1.00 95.31 104 LEU A C 1
ATOM 801 O O . LEU A 1 104 ? 5.841 -2.141 7.641 1.00 95.31 104 LEU A O 1
ATOM 805 N N . ALA A 1 105 ? 5.657 -0.895 5.789 1.00 95.44 105 ALA A N 1
ATOM 806 C CA . ALA A 1 105 ? 4.935 0.187 6.453 1.00 95.44 105 ALA A CA 1
ATOM 807 C C . ALA A 1 105 ? 3.551 -0.274 6.937 1.00 95.44 105 ALA A C 1
ATOM 809 O O . ALA A 1 105 ? 3.200 -0.042 8.092 1.00 95.44 105 ALA A O 1
ATOM 810 N N . LYS A 1 106 ? 2.794 -0.987 6.094 1.00 93.31 106 LYS A N 1
ATOM 811 C CA . LYS A 1 106 ? 1.475 -1.517 6.473 1.00 93.31 106 LYS A CA 1
ATOM 812 C C . LYS A 1 106 ? 1.558 -2.567 7.567 1.00 93.31 106 LYS A C 1
ATOM 814 O O . LYS A 1 106 ? 0.708 -2.570 8.446 1.00 93.31 106 LYS A O 1
ATOM 819 N N . GLU A 1 107 ? 2.535 -3.468 7.504 1.00 93.44 107 GLU A N 1
ATOM 820 C CA . GLU A 1 107 ? 2.721 -4.494 8.534 1.00 93.44 107 GLU A CA 1
ATOM 821 C C . GLU A 1 107 ? 2.925 -3.849 9.906 1.00 93.44 107 GLU A C 1
ATOM 823 O O . GLU A 1 107 ? 2.237 -4.211 10.859 1.00 93.44 107 GLU A O 1
ATOM 828 N N . LYS A 1 108 ? 3.770 -2.813 9.979 1.00 96.88 108 LYS A N 1
ATOM 829 C CA . LYS A 1 108 ? 3.966 -2.024 11.203 1.00 96.88 108 LYS A CA 1
ATOM 830 C C . LYS A 1 108 ? 2.692 -1.313 11.652 1.00 96.88 108 LYS A C 1
ATOM 832 O O . LYS A 1 108 ? 2.353 -1.358 12.828 1.00 96.88 108 LYS A O 1
ATOM 837 N N . GLU A 1 109 ? 1.965 -0.678 10.732 1.00 96.38 109 GLU A N 1
ATOM 838 C CA . GLU A 1 109 ? 0.697 -0.008 11.052 1.00 96.38 109 GLU A CA 1
ATOM 839 C C . GLU A 1 109 ? -0.354 -0.982 11.607 1.00 96.38 109 GLU A C 1
ATOM 841 O O . GLU A 1 109 ? -1.077 -0.643 12.547 1.00 96.38 109 GLU A O 1
ATOM 846 N N . VAL A 1 110 ? -0.436 -2.192 11.046 1.00 95.88 110 VAL A N 1
ATOM 847 C CA . VAL A 1 110 ? -1.337 -3.252 11.514 1.00 95.88 110 VAL A CA 1
ATOM 848 C C . VAL A 1 110 ? -0.910 -3.748 12.891 1.00 95.88 110 VAL A C 1
ATOM 850 O O . VAL A 1 110 ? -1.752 -3.824 13.784 1.00 95.88 110 VAL A O 1
ATOM 853 N N . GLU A 1 111 ? 0.379 -4.023 13.095 1.00 96.94 111 GLU A N 1
ATOM 854 C CA . GLU A 1 111 ? 0.912 -4.459 14.389 1.00 96.94 111 GLU A CA 1
ATOM 855 C C . GLU A 1 111 ? 0.643 -3.419 15.489 1.00 96.94 111 GLU A C 1
ATOM 857 O O . GLU A 1 111 ? 0.095 -3.751 16.545 1.00 96.94 111 GLU A O 1
ATOM 862 N N . ASP A 1 112 ? 0.931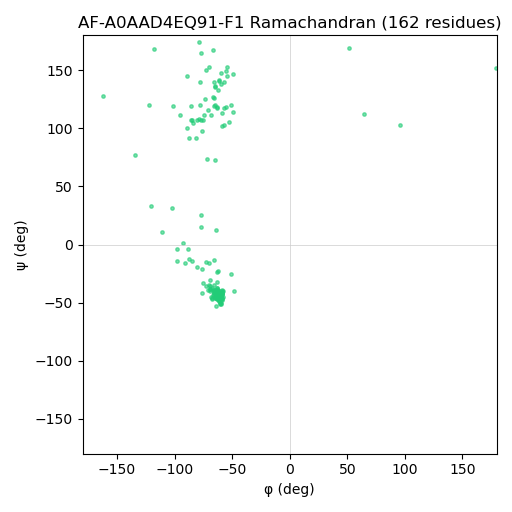 -2.143 15.218 1.00 97.25 112 ASP A N 1
ATOM 863 C CA . ASP A 1 112 ? 0.678 -1.035 16.141 1.00 97.25 112 ASP A CA 1
ATOM 864 C C . ASP A 1 112 ? -0.816 -0.884 16.454 1.00 97.25 112 ASP A C 1
ATOM 866 O O . ASP A 1 112 ? -1.214 -0.640 17.602 1.00 97.25 112 ASP A O 1
ATOM 870 N N . PHE A 1 113 ? -1.670 -1.023 15.439 1.00 97.12 113 PHE A N 1
ATOM 871 C CA . PHE A 1 113 ? -3.116 -0.957 15.610 1.00 97.12 113 PHE A CA 1
ATOM 872 C C . PHE A 1 113 ? -3.635 -2.112 16.471 1.00 97.12 113 PHE A C 1
ATOM 874 O O . PHE A 1 113 ? -4.418 -1.888 17.399 1.00 97.12 113 PHE A O 1
ATOM 881 N N . GLU A 1 114 ? -3.190 -3.338 16.204 1.00 96.69 114 GLU A N 1
ATOM 882 C CA . GLU A 1 114 ? -3.583 -4.523 16.962 1.00 96.69 114 GLU A CA 1
ATOM 883 C C . GLU A 1 114 ? -3.099 -4.466 18.411 1.00 96.69 114 GLU A C 1
ATOM 885 O O . GLU A 1 114 ? -3.859 -4.804 19.325 1.00 96.69 114 GLU A O 1
ATOM 890 N N . ALA A 1 115 ? -1.876 -3.983 18.643 1.00 97.25 115 ALA A N 1
ATOM 891 C CA . ALA A 1 115 ? -1.340 -3.769 19.981 1.00 97.25 115 ALA A CA 1
ATOM 892 C C . ALA A 1 115 ? -2.207 -2.779 20.776 1.00 97.25 115 ALA A C 1
ATOM 894 O O . ALA A 1 115 ? -2.676 -3.109 21.871 1.00 97.25 115 ALA A O 1
ATOM 895 N N . ARG A 1 116 ? -2.512 -1.610 20.194 1.00 96.88 116 ARG A N 1
ATOM 896 C CA . ARG A 1 116 ? -3.375 -0.587 20.817 1.00 96.88 116 ARG A CA 1
ATOM 897 C C . ARG A 1 116 ? -4.801 -1.085 21.044 1.00 96.88 116 ARG A C 1
ATOM 899 O O . ARG A 1 116 ? -5.414 -0.778 22.067 1.00 96.88 116 ARG A O 1
ATOM 906 N N . ARG A 1 117 ? -5.352 -1.852 20.099 1.00 97.12 117 ARG A N 1
ATOM 907 C CA . ARG A 1 117 ? -6.688 -2.448 20.224 1.00 97.12 117 ARG A CA 1
ATOM 908 C C . ARG A 1 117 ? -6.740 -3.428 21.393 1.00 97.12 117 ARG A C 1
ATOM 910 O O . ARG A 1 117 ? -7.660 -3.350 22.202 1.00 97.12 117 ARG A O 1
ATOM 917 N N . ARG A 1 118 ? -5.740 -4.306 21.505 1.00 96.19 118 ARG A N 1
ATOM 918 C CA . ARG A 1 118 ? -5.636 -5.307 22.575 1.00 96.19 118 ARG A CA 1
ATOM 919 C C . ARG A 1 118 ? -5.469 -4.663 23.949 1.00 96.19 118 ARG A C 1
ATOM 921 O O . ARG A 1 118 ? -6.055 -5.140 24.916 1.00 96.19 118 ARG A O 1
ATOM 928 N N . GLU A 1 119 ? -4.681 -3.597 24.049 1.00 96.25 119 GLU A N 1
ATOM 929 C CA . GLU A 1 119 ? -4.533 -2.823 25.286 1.00 96.25 119 GLU A CA 1
ATOM 930 C C . GLU A 1 119 ? -5.872 -2.223 25.729 1.00 96.25 119 GLU A C 1
ATOM 932 O O . GLU A 1 119 ? -6.316 -2.464 26.853 1.00 96.25 119 GLU A O 1
ATOM 937 N N . ARG A 1 120 ? -6.573 -1.538 24.818 1.00 96.12 120 ARG A N 1
ATOM 938 C CA . ARG A 1 120 ? -7.882 -0.941 25.108 1.00 96.12 120 ARG A CA 1
ATOM 939 C C . ARG A 1 120 ? -8.918 -1.984 25.525 1.00 96.12 120 ARG A C 1
ATOM 941 O O . ARG A 1 120 ? -9.639 -1.782 26.496 1.00 96.12 120 ARG A O 1
ATOM 948 N N . GLU A 1 121 ? -8.964 -3.115 24.828 1.00 96.69 121 GLU A N 1
ATOM 949 C CA . GLU A 1 121 ? -9.879 -4.211 25.152 1.00 96.69 121 GLU A CA 1
ATOM 950 C C . GLU A 1 121 ? -9.600 -4.804 26.541 1.00 96.69 121 GLU A C 1
ATOM 952 O O . GLU A 1 121 ? -10.534 -5.084 27.294 1.00 96.69 121 GLU A O 1
ATOM 957 N N . ARG A 1 122 ? -8.323 -4.933 26.931 1.00 96.25 122 ARG A N 1
ATOM 958 C CA . ARG A 1 122 ? -7.939 -5.361 28.287 1.00 96.25 122 ARG A CA 1
ATOM 959 C C . ARG A 1 122 ? -8.399 -4.360 29.341 1.00 96.25 122 ARG A C 1
ATOM 961 O O . ARG A 1 122 ? -9.001 -4.770 30.333 1.00 96.25 122 ARG A O 1
ATOM 968 N N . GLU A 1 123 ? -8.167 -3.066 29.128 1.00 95.94 123 GLU A N 1
ATOM 969 C CA . GLU A 1 123 ? -8.632 -2.030 30.053 1.00 95.94 123 GLU A CA 1
ATOM 970 C C . GLU A 1 123 ? -10.157 -2.041 30.217 1.00 95.94 123 GLU A C 1
ATOM 972 O O . GLU A 1 123 ? -10.670 -1.985 31.340 1.00 95.94 123 GLU A O 1
ATOM 977 N N . ASP A 1 124 ? -10.895 -2.143 29.112 1.00 96.19 124 ASP A N 1
ATOM 978 C CA . ASP A 1 124 ? -12.355 -2.168 29.119 1.00 96.19 124 ASP A CA 1
ATOM 979 C C . ASP A 1 124 ? -12.893 -3.438 29.796 1.00 96.19 124 ASP A C 1
ATOM 981 O O . ASP A 1 124 ? -13.839 -3.367 30.595 1.00 96.19 124 ASP A O 1
ATOM 985 N N . ALA A 1 125 ? -12.251 -4.589 29.575 1.00 95.31 125 ALA A N 1
ATOM 986 C CA . ALA A 1 125 ? -12.571 -5.840 30.255 1.00 95.31 125 ALA A CA 1
ATOM 987 C C . ALA A 1 125 ? -12.311 -5.751 31.768 1.00 95.31 125 ALA A C 1
ATOM 989 O O . ALA A 1 125 ? -13.155 -6.167 32.569 1.00 95.31 125 ALA A O 1
ATOM 990 N N . GLU A 1 126 ? -11.195 -5.155 32.193 1.00 95.69 126 GLU A N 1
ATOM 991 C CA . GLU A 1 126 ? -10.883 -4.949 33.609 1.00 95.69 126 GLU A CA 1
ATOM 992 C C . GLU A 1 126 ? -11.866 -3.996 34.294 1.00 95.69 126 GLU A C 1
ATOM 994 O O . GLU A 1 126 ? -12.350 -4.282 35.398 1.00 95.69 126 GLU A O 1
ATOM 999 N N . ARG A 1 127 ? -12.198 -2.872 33.648 1.00 95.06 127 ARG A N 1
ATOM 1000 C CA . ARG A 1 127 ? -13.203 -1.917 34.142 1.00 95.06 127 ARG A CA 1
ATOM 1001 C C . ARG A 1 127 ? -14.564 -2.596 34.270 1.00 95.06 127 ARG A C 1
ATOM 1003 O O . ARG A 1 127 ? -15.229 -2.468 35.304 1.00 95.06 127 ARG A O 1
ATOM 1010 N N . THR A 1 128 ? -14.954 -3.372 33.262 1.00 94.88 128 THR A N 1
ATOM 1011 C CA . THR A 1 128 ? -16.216 -4.121 33.249 1.00 94.88 128 THR A CA 1
ATOM 1012 C C . THR A 1 128 ? -16.249 -5.187 34.341 1.00 94.88 128 THR A C 1
ATOM 1014 O O . THR A 1 128 ? -17.239 -5.270 35.073 1.00 94.88 128 THR A O 1
ATOM 1017 N N . ARG A 1 129 ? -15.160 -5.941 34.538 1.00 94.75 129 ARG A N 1
ATOM 1018 C CA . ARG A 1 129 ? -15.023 -6.945 35.605 1.00 94.75 129 ARG A CA 1
ATOM 1019 C C . ARG A 1 129 ? -15.153 -6.314 36.990 1.00 94.75 129 ARG A C 1
ATOM 1021 O O . ARG A 1 129 ? -15.986 -6.760 37.777 1.00 94.75 129 ARG A O 1
ATOM 1028 N N . LYS A 1 130 ? -14.402 -5.242 37.270 1.00 94.81 130 LYS A N 1
ATOM 1029 C CA . LYS A 1 130 ? -14.463 -4.513 38.554 1.00 94.81 130 LYS A CA 1
ATOM 1030 C C . LYS A 1 130 ? -15.875 -3.983 38.829 1.00 94.81 130 LYS A C 1
ATOM 1032 O O . LYS A 1 130 ? -16.371 -4.063 39.954 1.00 94.81 130 LYS A O 1
ATOM 1037 N N . ASN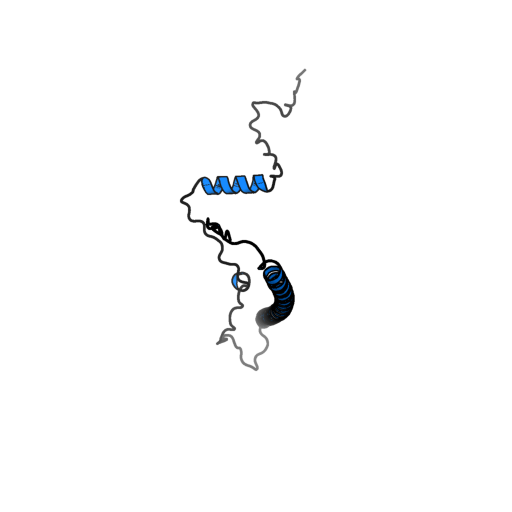 A 1 131 ? -16.557 -3.464 37.808 1.00 93.12 131 ASN A N 1
ATOM 1038 C CA . ASN A 1 131 ? -17.930 -2.973 37.939 1.00 93.12 131 ASN A CA 1
ATOM 1039 C C . ASN A 1 131 ? -18.948 -4.105 38.140 1.00 93.12 131 ASN A C 1
ATOM 1041 O O . ASN A 1 131 ? -19.866 -3.955 38.953 1.00 93.12 131 ASN A O 1
ATOM 1045 N N . ARG A 1 132 ? -18.782 -5.238 37.450 1.00 94.19 132 ARG A N 1
ATOM 1046 C CA . ARG A 1 132 ? -19.604 -6.442 37.630 1.00 94.19 132 ARG A CA 1
ATOM 1047 C C . ARG A 1 132 ? -19.469 -6.985 39.051 1.00 94.19 132 ARG A C 1
ATOM 1049 O O . ARG A 1 132 ? -20.482 -7.143 39.725 1.00 94.19 132 ARG A O 1
ATOM 1056 N N . GLU A 1 133 ? -18.245 -7.131 39.551 1.00 93.44 133 GLU A N 1
ATOM 1057 C CA . GLU A 1 133 ? -17.974 -7.592 40.917 1.00 93.44 133 GLU A CA 1
ATOM 1058 C C . GLU A 1 133 ? -18.594 -6.657 41.971 1.00 93.44 133 GLU A C 1
ATOM 1060 O O . GLU A 1 133 ? -19.264 -7.108 42.903 1.00 93.44 133 GLU A O 1
ATOM 1065 N N . LYS A 1 134 ? -18.475 -5.331 41.791 1.00 92.38 134 LYS A N 1
ATOM 1066 C CA . LYS A 1 134 ? -19.140 -4.344 42.661 1.00 92.38 134 LYS A CA 1
ATOM 1067 C C . LYS A 1 134 ? -20.665 -4.506 42.662 1.00 92.38 134 LYS A C 1
ATOM 1069 O O . LYS A 1 134 ? -21.286 -4.405 43.723 1.00 92.38 134 LYS A O 1
ATOM 1074 N N . ARG A 1 135 ? -21.288 -4.741 41.500 1.00 91.12 135 ARG A N 1
ATOM 1075 C CA . ARG A 1 135 ? -22.742 -4.970 41.384 1.00 91.12 135 ARG A CA 1
ATOM 1076 C C . ARG A 1 135 ? -23.153 -6.282 42.050 1.00 91.12 135 ARG A C 1
ATOM 1078 O O . ARG A 1 135 ? -24.131 -6.288 42.793 1.00 91.12 135 ARG A O 1
ATOM 1085 N N . GLU A 1 136 ? -22.402 -7.359 41.849 1.00 90.94 136 GLU A N 1
ATOM 1086 C CA . GLU A 1 136 ? -22.665 -8.655 42.481 1.00 90.94 136 GLU A CA 1
ATOM 1087 C C . GLU A 1 136 ? -22.524 -8.597 44.000 1.00 90.94 136 GLU A C 1
ATOM 1089 O O . GLU A 1 136 ? -23.400 -9.086 44.710 1.00 90.94 136 GLU A O 1
ATOM 1094 N N . ARG A 1 137 ? -21.490 -7.927 44.524 1.00 89.19 137 ARG A N 1
ATOM 1095 C CA . ARG A 1 137 ? -21.334 -7.712 45.971 1.00 89.19 137 ARG A CA 1
ATOM 1096 C C . ARG A 1 137 ? -22.514 -6.931 46.553 1.00 89.19 137 ARG A C 1
ATOM 1098 O O . ARG A 1 137 ? -23.049 -7.313 47.592 1.00 89.19 137 ARG A O 1
ATOM 1105 N N . LYS A 1 138 ? -22.979 -5.879 45.865 1.00 89.50 138 LYS A N 1
ATOM 1106 C CA . LYS A 1 138 ? -24.188 -5.132 46.260 1.00 89.50 138 LYS A CA 1
ATOM 1107 C C . LYS A 1 138 ? -25.452 -6.002 46.211 1.00 89.50 138 LYS A C 1
ATOM 1109 O O . LYS A 1 138 ? -26.264 -5.912 47.129 1.00 89.50 138 LYS A O 1
ATOM 1114 N N . ARG A 1 139 ? -25.616 -6.852 45.187 1.00 88.44 139 ARG A N 1
ATOM 1115 C CA . ARG A 1 139 ? -26.738 -7.806 45.075 1.00 88.44 139 ARG A CA 1
ATOM 1116 C C . ARG A 1 139 ? -26.722 -8.831 46.208 1.00 88.44 139 ARG A C 1
ATOM 1118 O O . ARG A 1 139 ? -27.745 -9.005 46.856 1.00 88.44 139 ARG A O 1
ATOM 1125 N N . LYS A 1 140 ? -25.568 -9.439 46.505 1.00 86.81 140 LYS A N 1
ATOM 1126 C CA . LYS A 1 140 ? -25.405 -10.396 47.615 1.00 86.81 140 LYS A CA 1
ATOM 1127 C C . LYS A 1 140 ? -25.738 -9.758 48.969 1.00 86.81 140 LYS A C 1
ATOM 1129 O O . LYS A 1 140 ? -26.437 -10.368 49.770 1.00 86.81 140 LYS A O 1
ATOM 1134 N N . ASN A 1 141 ? -25.307 -8.51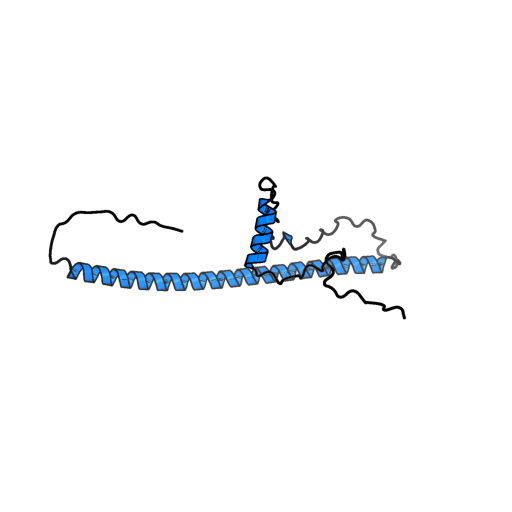7 49.207 1.00 80.12 141 ASN A N 1
ATOM 1135 C CA . ASN A 1 141 ? -25.612 -7.806 50.453 1.00 80.12 141 ASN A CA 1
ATOM 1136 C C . ASN A 1 141 ? -27.098 -7.417 50.570 1.00 80.12 141 ASN A C 1
ATOM 1138 O O . ASN A 1 141 ? -27.666 -7.541 51.650 1.00 80.12 141 ASN A O 1
ATOM 1142 N N . LYS A 1 142 ? -27.751 -7.002 49.474 1.00 78.31 142 LYS A N 1
ATOM 1143 C CA . LYS A 1 142 ? -29.204 -6.743 49.459 1.00 78.31 142 LYS A CA 1
ATOM 1144 C C . LYS A 1 142 ? -30.036 -8.023 49.587 1.00 78.31 142 LYS A C 1
ATOM 1146 O O . LYS A 1 142 ? -31.027 -8.014 50.301 1.00 78.31 142 LYS A O 1
ATOM 1151 N N . GLY A 1 143 ? -29.617 -9.124 48.961 1.00 63.47 143 GLY A N 1
ATOM 1152 C CA . GLY A 1 143 ? -30.271 -10.429 49.096 1.00 63.47 143 GLY A CA 1
ATOM 1153 C C . GLY A 1 143 ? -30.208 -10.975 50.525 1.00 63.47 143 GLY A C 1
ATOM 1154 O O . GLY A 1 143 ? -31.199 -11.494 51.021 1.00 63.47 143 GLY A O 1
ATOM 1155 N N . LYS A 1 144 ? -29.091 -10.769 51.239 1.00 59.44 144 LYS A N 1
ATOM 1156 C CA . LYS A 1 144 ? -28.982 -11.115 52.669 1.00 59.44 144 LYS A CA 1
ATOM 1157 C C . LYS A 1 144 ? -29.836 -10.226 53.582 1.00 59.44 144 LYS A C 1
ATOM 1159 O O . LYS A 1 144 ? -30.310 -10.712 54.597 1.00 59.44 144 LYS A O 1
ATOM 1164 N N . ALA A 1 145 ? -30.060 -8.962 53.217 1.00 54.19 145 ALA A N 1
ATOM 1165 C CA . ALA A 1 145 ? -30.951 -8.057 53.952 1.00 54.19 145 ALA A CA 1
ATOM 1166 C C . ALA A 1 145 ? -32.448 -8.258 53.621 1.00 54.19 145 ALA A C 1
ATOM 1168 O O . ALA A 1 145 ? -33.296 -7.833 54.396 1.00 54.19 145 ALA A O 1
ATOM 1169 N N . GLY A 1 146 ? -32.776 -8.898 52.489 1.00 49.44 146 GLY A N 1
ATOM 1170 C CA . GLY A 1 146 ? -34.149 -9.230 52.077 1.00 49.44 146 GLY A CA 1
ATOM 1171 C C . GLY A 1 146 ? -34.591 -10.666 52.390 1.00 49.44 146 GLY A C 1
ATOM 1172 O O . GLY A 1 146 ? -35.780 -10.949 52.376 1.00 49.44 146 GLY A O 1
ATOM 1173 N N . SER A 1 147 ? -33.665 -11.568 52.732 1.00 42.16 147 SER A N 1
ATOM 1174 C CA . SER A 1 147 ? -33.933 -12.976 53.088 1.00 42.16 147 SER A CA 1
ATOM 1175 C C . SER A 1 147 ? -34.498 -13.162 54.512 1.00 42.16 147 SER A C 1
ATOM 1177 O O . SER A 1 147 ? -34.325 -14.215 55.124 1.00 42.16 147 SER A O 1
ATOM 1179 N N . GLY A 1 148 ? -35.152 -12.134 55.056 1.00 41.69 148 GLY A N 1
ATOM 1180 C CA . GLY A 1 148 ? -35.780 -12.139 56.377 1.00 41.69 148 GLY A CA 1
ATOM 1181 C C . GLY A 1 148 ? -37.308 -12.099 56.357 1.00 41.69 148 GLY A C 1
ATOM 1182 O O . GLY A 1 148 ? -37.889 -11.864 57.409 1.00 41.69 148 GLY A O 1
ATOM 1183 N N . SER A 1 149 ? -37.982 -12.279 55.213 1.00 37.00 149 SER A N 1
ATOM 1184 C CA . SER A 1 149 ? -39.448 -12.376 55.199 1.00 37.00 149 SER A CA 1
ATOM 1185 C C . SER A 1 149 ? -40.003 -13.003 53.917 1.00 37.00 149 SER A C 1
ATOM 1187 O O . SER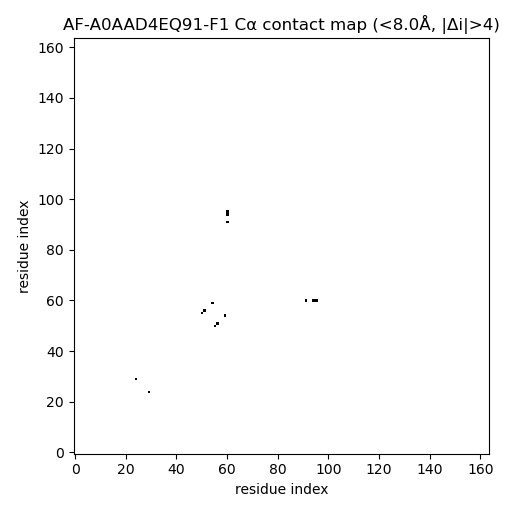 A 1 149 ? -39.728 -12.513 52.825 1.00 37.00 149 SER A O 1
ATOM 1189 N N . GLY A 1 150 ? -40.843 -14.029 54.089 1.00 34.19 150 GLY A N 1
ATOM 1190 C CA . GLY A 1 150 ? -41.933 -14.369 53.166 1.00 34.19 150 GLY A CA 1
ATOM 1191 C C . GLY A 1 150 ? -41.635 -15.443 52.123 1.00 34.19 150 GLY A C 1
ATOM 1192 O O . GLY A 1 150 ? -41.000 -15.176 51.111 1.00 34.19 150 GLY A O 1
ATOM 1193 N N . GLY A 1 151 ? -42.135 -16.656 52.372 1.00 37.03 151 GLY A N 1
ATOM 1194 C CA .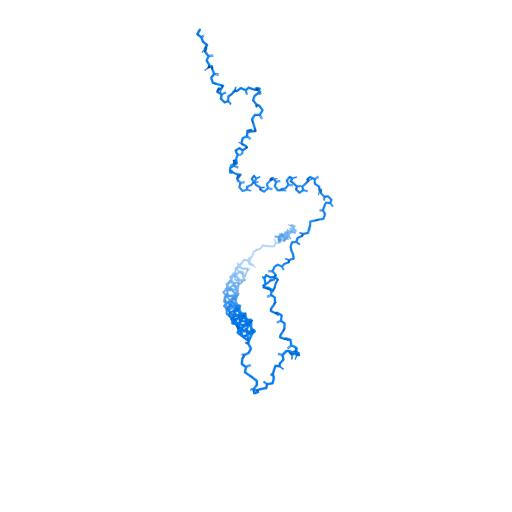 GLY A 1 151 ? -42.089 -17.784 51.445 1.00 37.03 151 GLY A CA 1
ATOM 1195 C C . GLY A 1 151 ? -43.134 -17.759 50.322 1.00 37.03 151 GLY A C 1
ATOM 1196 O O . GLY A 1 151 ? -44.036 -16.932 50.320 1.00 37.03 151 GLY A O 1
ATOM 1197 N N . GLY A 1 152 ? -42.980 -18.739 49.421 1.00 44.66 152 GLY A N 1
ATOM 1198 C CA . GLY A 1 152 ? -43.998 -19.328 48.540 1.00 44.66 152 GLY A CA 1
ATOM 1199 C C . GLY A 1 152 ? -44.639 -18.431 47.477 1.00 44.66 152 GLY A C 1
ATOM 1200 O O . GLY A 1 152 ? -45.445 -17.574 47.809 1.00 44.66 152 GLY A O 1
ATOM 1201 N N . THR A 1 153 ? -44.367 -18.696 46.194 1.00 32.34 153 THR A N 1
ATOM 1202 C CA . THR A 1 153 ? -45.369 -18.837 45.106 1.00 32.34 153 THR A CA 1
ATOM 1203 C C . THR A 1 153 ? -44.687 -19.111 43.757 1.00 32.34 153 THR A C 1
ATOM 1205 O O . THR A 1 153 ? -43.521 -18.792 43.543 1.00 32.34 153 THR A O 1
ATOM 1208 N N . GLU A 1 154 ? -45.424 -19.802 42.895 1.00 41.03 154 GLU A N 1
ATOM 1209 C CA . GLU A 1 154 ? -45.008 -20.547 41.706 1.00 41.03 154 GLU A CA 1
ATOM 1210 C C . GLU A 1 154 ? -44.971 -19.702 40.412 1.00 41.03 154 GLU A C 1
ATOM 1212 O O . GLU A 1 154 ? -45.863 -18.886 40.227 1.00 41.03 154 GLU A O 1
ATOM 1217 N N . GLY A 1 155 ? -43.999 -19.983 39.516 1.00 36.66 155 GLY A N 1
ATOM 1218 C CA . GLY A 1 155 ? -43.981 -19.787 38.037 1.00 36.66 155 GLY A CA 1
ATOM 1219 C C . GLY A 1 155 ? -44.333 -18.414 37.405 1.00 36.66 155 GLY A C 1
ATOM 1220 O O . GLY A 1 155 ? -44.852 -17.539 38.083 1.00 36.66 155 GLY A O 1
ATOM 1221 N N . PRO A 1 156 ? -44.104 -18.175 36.087 1.00 45.25 156 PRO A N 1
ATOM 1222 C CA . PRO A 1 156 ? -43.562 -19.044 35.036 1.00 45.25 156 PRO A CA 1
ATOM 1223 C C . PRO A 1 156 ? -42.232 -18.535 34.420 1.00 45.25 156 PRO A C 1
ATOM 1225 O O . PRO A 1 156 ? -41.791 -17.408 34.641 1.00 45.25 156 PRO A O 1
ATOM 1228 N N . GLY A 1 157 ? -41.579 -19.403 33.641 1.00 47.53 157 GLY A N 1
ATOM 1229 C CA . GLY A 1 157 ? -40.268 -19.180 33.026 1.00 47.53 157 GLY A CA 1
ATOM 1230 C C . GLY A 1 157 ? -40.215 -18.017 32.030 1.00 47.53 157 GLY A C 1
ATOM 1231 O O . GLY A 1 157 ? -41.036 -17.910 31.121 1.00 47.53 157 GLY A O 1
ATOM 1232 N N . LEU A 1 158 ? -39.189 -17.179 32.187 1.00 40.16 158 LEU A N 1
ATOM 1233 C CA . LEU A 1 158 ? -38.810 -16.138 31.240 1.00 40.16 158 LEU A CA 1
ATOM 1234 C C . LEU A 1 158 ? -37.920 -16.764 30.157 1.00 40.16 158 LEU A C 1
ATOM 1236 O O . LEU A 1 158 ? -36.756 -17.072 30.406 1.00 40.16 158 LEU A O 1
ATOM 1240 N N . VAL A 1 159 ? -38.486 -16.969 28.968 1.00 51.62 159 VAL A N 1
ATOM 1241 C CA . VAL A 1 159 ? -37.732 -17.299 27.755 1.00 51.62 159 VAL A CA 1
ATOM 1242 C C . VAL A 1 159 ? -36.927 -16.058 27.370 1.00 51.62 159 VAL A C 1
ATOM 1244 O O . VAL A 1 159 ? -37.498 -15.029 27.015 1.00 51.62 159 VAL A O 1
ATOM 1247 N N . ILE A 1 160 ? -35.605 -16.143 27.492 1.00 46.56 160 ILE A N 1
ATOM 1248 C CA . ILE A 1 160 ? -34.673 -15.136 26.985 1.00 46.56 160 ILE A CA 1
ATOM 1249 C C . ILE A 1 160 ? -34.559 -15.394 25.478 1.00 46.56 160 ILE A C 1
ATOM 1251 O O . ILE A 1 160 ? -34.039 -16.429 25.073 1.00 46.56 160 ILE A O 1
ATOM 1255 N N . HIS A 1 161 ? -35.136 -14.508 24.661 1.00 53.09 161 HIS A N 1
ATOM 1256 C CA . HIS A 1 161 ? -34.787 -14.403 23.244 1.00 53.09 161 HIS A CA 1
ATOM 1257 C C . HIS A 1 161 ? -33.451 -13.661 23.171 1.00 53.09 161 HIS A C 1
ATOM 1259 O O . HIS A 1 161 ? -33.389 -12.464 23.456 1.00 53.09 161 HIS A O 1
ATOM 1265 N N . ASP A 1 162 ? -32.394 -14.403 22.859 1.00 55.31 162 ASP A N 1
ATOM 1266 C CA . ASP A 1 162 ? -31.135 -13.855 22.371 1.00 55.31 162 ASP A CA 1
ATOM 1267 C C . ASP A 1 162 ? -31.313 -13.599 20.863 1.00 55.31 162 ASP A C 1
ATOM 1269 O O . ASP A 1 162 ? -31.153 -14.509 20.051 1.00 55.31 162 ASP A O 1
ATOM 1273 N N . ASP A 1 163 ? -31.732 -12.384 20.502 1.00 48.62 163 ASP A N 1
ATOM 1274 C CA . ASP A 1 163 ? -31.648 -11.879 19.128 1.00 48.62 163 ASP A CA 1
ATOM 1275 C C . ASP A 1 163 ? -30.279 -11.193 18.959 1.00 48.62 163 ASP A C 1
ATOM 1277 O O . ASP A 1 163 ? -30.073 -10.068 19.433 1.00 48.62 163 ASP A O 1
ATOM 1281 N N . ASP A 1 164 ? -29.348 -11.924 18.338 1.00 42.28 164 ASP A N 1
ATOM 1282 C CA . ASP A 1 164 ? -28.142 -11.405 17.671 1.00 42.28 164 ASP A CA 1
ATOM 1283 C C . ASP A 1 164 ? -28.500 -10.639 16.380 1.00 42.28 164 ASP A C 1
ATOM 1285 O O . ASP A 1 164 ? -29.404 -11.093 15.636 1.00 42.28 164 ASP A O 1
#